Protein AF-A0A4Q2L031-F1 (afdb_monomer_lite)

Sequence (73 aa):
MIHFKNYAFDEERFLLSLSKGDTYKTDSFNIEKRSSNSYLTYSSTLLYKISEEFILENYAALIAKNIIIPNKK

Foldseek 3Di:
DDDDPFKDFAVVLVVVCVVVPDDFDFPDKDKDWDDDPPDIDIDIDTHDDPDPVSCVRCVVVCVVSVRMDTDDD

Secondary structure (DSSP, 8-state):
-EE-SSEEE-HHHHHHHHHTT-----SEEEEEEEEETTEEEEEEEEE----HHHHHHTHHHHHHTTSEEEPP-

Structure (mmCIF, N/CA/C/O backbone):
data_AF-A0A4Q2L031-F1
#
_entry.id   AF-A0A4Q2L031-F1
#
loop_
_atom_site.group_PDB
_atom_site.id
_atom_site.type_symbol
_atom_site.label_atom_id
_atom_site.label_alt_id
_atom_site.label_comp_id
_atom_site.label_asym_id
_atom_site.label_entity_id
_atom_site.label_seq_id
_atom_site.pdbx_PDB_ins_code
_atom_site.Cartn_x
_atom_site.Cartn_y
_atom_site.Cartn_z
_atom_site.occupancy
_atom_site.B_iso_or_equiv
_atom_site.auth_seq_id
_atom_site.auth_comp_id
_atom_site.auth_asym_id
_atom_site.auth_atom_id
_atom_site.pdbx_PDB_model_num
ATOM 1 N N . MET A 1 1 ? 4.577 -6.061 13.014 1.00 86.81 1 MET A N 1
ATOM 2 C CA . MET A 1 1 ? 3.315 -5.292 13.013 1.00 86.81 1 MET A CA 1
ATOM 3 C C . MET A 1 1 ? 3.573 -3.919 13.603 1.00 86.81 1 MET A C 1
ATOM 5 O O . MET A 1 1 ? 4.265 -3.834 14.611 1.00 86.81 1 MET A O 1
ATOM 9 N N . ILE A 1 2 ? 3.046 -2.867 12.979 1.00 89.69 2 ILE A N 1
ATOM 10 C CA . ILE A 1 2 ? 3.075 -1.498 13.513 1.00 89.69 2 ILE A CA 1
ATOM 11 C C . ILE A 1 2 ? 1.754 -1.274 14.248 1.00 89.69 2 ILE A C 1
ATOM 13 O O . ILE A 1 2 ? 0.687 -1.483 13.674 1.00 89.69 2 ILE A O 1
ATOM 17 N N . HIS A 1 3 ? 1.805 -0.884 15.518 1.00 91.50 3 HIS A N 1
ATOM 18 C CA . HIS A 1 3 ? 0.604 -0.731 16.338 1.00 91.50 3 HIS A CA 1
ATOM 19 C C . HIS A 1 3 ? 0.186 0.736 16.449 1.00 91.50 3 HIS A C 1
ATOM 21 O O . HIS A 1 3 ? 0.968 1.594 16.848 1.00 91.50 3 HIS A O 1
ATOM 27 N N . PHE A 1 4 ? -1.079 0.988 16.134 1.00 90.62 4 PHE A N 1
ATOM 28 C CA . PHE A 1 4 ? -1.794 2.244 16.327 1.00 90.62 4 PHE A CA 1
ATOM 29 C C . PHE A 1 4 ? -2.841 2.068 17.423 1.00 90.62 4 PHE A C 1
ATOM 31 O O . PHE A 1 4 ? -3.150 0.945 17.831 1.00 90.62 4 PHE A O 1
ATOM 38 N N . LYS A 1 5 ? -3.446 3.172 17.874 1.00 89.88 5 LYS A N 1
ATOM 39 C CA . LYS A 1 5 ? -4.451 3.142 18.945 1.00 89.88 5 LYS A CA 1
ATOM 40 C C . LYS A 1 5 ? -5.586 2.160 18.641 1.00 89.88 5 LYS A C 1
ATOM 42 O O . LYS A 1 5 ? -5.975 1.370 19.498 1.00 89.88 5 LYS A O 1
ATOM 47 N N . ASN A 1 6 ? -6.082 2.188 17.405 1.00 90.50 6 ASN A N 1
ATOM 48 C CA . ASN A 1 6 ? -7.251 1.414 16.986 1.00 90.50 6 ASN A CA 1
ATOM 49 C C . ASN A 1 6 ? -6.920 0.239 16.054 1.00 90.50 6 ASN A C 1
ATOM 51 O O . ASN A 1 6 ? -7.817 -0.543 15.748 1.00 90.50 6 ASN A O 1
ATOM 55 N N . TYR A 1 7 ? -5.672 0.105 15.593 1.00 93.19 7 TYR A N 1
ATOM 56 C CA . TYR A 1 7 ? -5.308 -0.843 14.538 1.00 93.19 7 TYR A CA 1
ATOM 57 C C . TYR A 1 7 ? -3.928 -1.463 14.760 1.00 93.19 7 TYR A C 1
ATOM 59 O O . TYR A 1 7 ? -3.016 -0.802 15.250 1.00 93.19 7 TYR A O 1
ATOM 67 N N . ALA A 1 8 ? -3.750 -2.696 14.301 1.00 94.56 8 ALA A N 1
ATOM 68 C CA . ALA A 1 8 ? -2.452 -3.295 14.027 1.00 94.56 8 ALA A CA 1
ATOM 69 C C . ALA A 1 8 ? -2.237 -3.351 12.509 1.00 94.56 8 ALA A C 1
ATOM 71 O O . ALA A 1 8 ? -3.086 -3.865 11.783 1.00 94.56 8 ALA A O 1
ATOM 72 N N . PHE A 1 9 ? -1.118 -2.807 12.036 1.00 96.69 9 PHE A N 1
ATOM 73 C CA . PHE A 1 9 ? -0.721 -2.777 10.632 1.00 96.69 9 PHE A CA 1
ATOM 74 C C . PHE A 1 9 ? 0.293 -3.891 10.340 1.00 96.69 9 PHE A C 1
ATOM 76 O O . PHE A 1 9 ? 1.332 -4.005 11.001 1.00 96.69 9 PHE A O 1
ATOM 83 N N . ASP A 1 10 ? -0.013 -4.713 9.346 1.00 97.12 10 ASP A N 1
ATOM 84 C CA . ASP A 1 10 ? 0.787 -5.834 8.868 1.00 97.12 10 ASP A CA 1
ATOM 85 C C . ASP A 1 10 ? 1.660 -5.393 7.682 1.00 97.12 10 ASP A C 1
ATOM 87 O O . ASP A 1 10 ? 1.216 -5.315 6.535 1.00 97.12 10 ASP A O 1
ATOM 91 N N . GLU A 1 11 ? 2.921 -5.077 7.982 1.00 95.69 11 GLU A N 1
ATOM 92 C CA . GLU A 1 11 ? 3.905 -4.609 7.002 1.00 95.69 11 GLU A CA 1
ATOM 93 C C . GLU A 1 11 ? 4.210 -5.652 5.921 1.00 95.69 11 GLU A C 1
ATOM 95 O O . GLU A 1 11 ? 4.353 -5.299 4.754 1.00 95.69 11 GLU A O 1
ATOM 100 N N . GLU A 1 12 ? 4.259 -6.937 6.267 1.00 96.00 12 GLU A N 1
ATOM 101 C CA . GLU A 1 12 ? 4.583 -7.990 5.305 1.00 96.00 12 GLU A CA 1
ATOM 102 C C . GLU A 1 12 ? 3.464 -8.134 4.269 1.00 96.00 12 GLU A C 1
ATOM 104 O O . GLU A 1 12 ? 3.718 -8.163 3.061 1.00 96.00 12 GLU A O 1
ATOM 109 N N . ARG A 1 13 ? 2.203 -8.131 4.722 1.00 96.75 13 ARG A N 1
ATOM 110 C CA . ARG A 1 13 ? 1.045 -8.120 3.814 1.00 96.75 13 ARG A CA 1
ATOM 111 C C . ARG A 1 13 ? 0.991 -6.858 2.971 1.00 96.75 13 ARG A C 1
ATOM 113 O O . ARG A 1 13 ? 0.627 -6.937 1.798 1.00 96.75 13 ARG A O 1
ATOM 120 N N . PHE A 1 14 ? 1.355 -5.714 3.545 1.00 96.75 14 PHE A N 1
ATOM 121 C CA . PHE A 1 14 ? 1.451 -4.466 2.803 1.00 96.75 14 PHE A CA 1
ATOM 122 C C . PHE A 1 14 ? 2.499 -4.558 1.686 1.00 96.75 14 PHE A C 1
ATOM 124 O O . PHE A 1 14 ? 2.173 -4.327 0.525 1.00 96.75 14 PHE A O 1
ATOM 131 N N . LEU A 1 15 ? 3.724 -4.992 1.979 1.00 94.75 15 LEU A N 1
ATOM 132 C CA . LEU A 1 15 ? 4.771 -5.164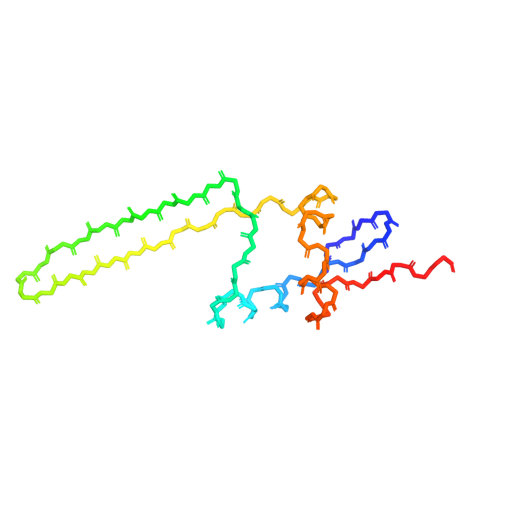 0.965 1.00 94.75 15 LEU A CA 1
ATOM 133 C C . LEU A 1 15 ? 4.379 -6.194 -0.106 1.00 94.75 15 LEU A C 1
ATOM 135 O O . LEU A 1 15 ? 4.607 -5.973 -1.296 1.00 94.75 15 LEU A O 1
ATOM 139 N N . LEU A 1 16 ? 3.723 -7.290 0.288 1.00 96.56 16 LEU A N 1
ATOM 140 C CA . LEU A 1 16 ? 3.192 -8.282 -0.648 1.00 96.56 16 LEU A CA 1
ATOM 141 C C . LEU A 1 16 ? 2.081 -7.715 -1.546 1.00 96.56 16 LEU A C 1
ATOM 143 O O . LEU A 1 16 ? 1.930 -8.142 -2.688 1.00 96.56 16 LEU A O 1
ATOM 147 N N . SER A 1 17 ? 1.278 -6.781 -1.040 1.00 96.00 17 SER A N 1
ATOM 148 C CA . SER A 1 17 ? 0.251 -6.102 -1.834 1.00 96.00 17 SER A CA 1
ATOM 149 C C . SER A 1 17 ? 0.883 -5.180 -2.884 1.00 96.00 17 SER A C 1
ATOM 151 O O . SER A 1 17 ? 0.528 -5.248 -4.062 1.00 96.00 17 SER A O 1
ATOM 153 N N . LEU A 1 18 ? 1.918 -4.423 -2.500 1.00 93.81 18 LEU A N 1
ATOM 154 C CA . LEU A 1 18 ? 2.672 -3.561 -3.412 1.00 93.81 18 LEU A CA 1
ATOM 155 C C . LEU A 1 18 ? 3.352 -4.367 -4.525 1.00 93.81 18 LEU A C 1
ATOM 157 O O . LEU A 1 18 ? 3.289 -3.982 -5.691 1.00 93.81 18 LEU A O 1
ATOM 161 N N . SER A 1 19 ? 3.954 -5.518 -4.202 1.00 91.69 19 SER A N 1
ATOM 162 C CA . SER A 1 19 ? 4.594 -6.379 -5.211 1.00 91.69 19 SER A CA 1
ATOM 163 C C . SER A 1 19 ? 3.602 -7.006 -6.196 1.00 91.69 19 SER A C 1
ATOM 165 O O . SER A 1 19 ? 3.993 -7.404 -7.292 1.00 91.69 19 SER A O 1
ATOM 167 N N . LYS A 1 20 ? 2.312 -7.049 -5.840 1.00 94.06 20 LYS A N 1
ATOM 168 C CA . LYS A 1 20 ? 1.205 -7.464 -6.715 1.00 94.06 20 LYS A CA 1
ATOM 169 C C . LYS A 1 20 ? 0.587 -6.307 -7.506 1.00 94.06 20 LYS A C 1
ATOM 171 O O . LYS A 1 20 ? -0.355 -6.539 -8.260 1.00 94.06 20 LYS A O 1
ATOM 176 N N . GLY A 1 21 ? 1.120 -5.093 -7.368 1.00 90.19 21 GLY A N 1
ATOM 177 C CA . GLY A 1 21 ? 0.677 -3.911 -8.104 1.00 90.19 21 GLY A CA 1
ATOM 178 C C . GLY A 1 21 ? -0.446 -3.125 -7.431 1.00 90.19 21 GLY A C 1
ATOM 179 O O . GLY A 1 21 ? -1.030 -2.256 -8.075 1.00 90.19 21 GLY A O 1
ATOM 180 N N . ASP A 1 22 ? -0.759 -3.399 -6.160 1.00 92.81 22 ASP A N 1
ATOM 181 C CA . ASP A 1 22 ? -1.693 -2.554 -5.419 1.00 92.81 22 ASP A CA 1
ATOM 182 C C . ASP A 1 22 ? -1.090 -1.160 -5.203 1.00 92.81 22 ASP A C 1
ATOM 184 O O . ASP A 1 22 ? 0.084 -1.012 -4.859 1.00 92.81 22 ASP A O 1
ATOM 188 N N . THR A 1 23 ? -1.911 -0.126 -5.379 1.00 88.81 23 THR A N 1
ATOM 189 C CA . THR A 1 23 ? -1.508 1.267 -5.175 1.00 88.81 23 THR A CA 1
ATOM 190 C C . THR A 1 23 ? -2.245 1.865 -3.990 1.00 88.81 23 THR A C 1
ATOM 192 O O . THR A 1 23 ? -3.473 1.815 -3.926 1.00 88.81 23 THR A O 1
ATOM 195 N N . TYR A 1 24 ? -1.492 2.496 -3.098 1.00 92.31 24 TYR A N 1
ATOM 196 C CA . TYR A 1 24 ? -2.006 3.266 -1.968 1.00 92.31 24 TYR A CA 1
ATOM 197 C C . TYR A 1 24 ? -1.599 4.725 -2.119 1.00 92.31 24 TYR A C 1
ATOM 199 O O . TYR A 1 24 ? -0.620 5.032 -2.809 1.00 92.31 24 TYR A O 1
ATOM 207 N N . LYS A 1 25 ? -2.326 5.625 -1.457 1.00 87.31 25 LYS A N 1
ATOM 208 C CA . LYS A 1 25 ? -1.971 7.045 -1.438 1.00 87.31 25 LYS A CA 1
ATOM 209 C C . LYS A 1 25 ? -0.576 7.222 -0.823 1.00 87.31 25 LYS A C 1
ATOM 211 O O . LYS A 1 25 ? -0.296 6.676 0.238 1.00 87.31 25 LYS A O 1
ATOM 216 N N . THR A 1 26 ? 0.311 7.918 -1.526 1.00 84.00 26 THR A N 1
ATOM 217 C CA . THR A 1 26 ? 1.735 8.061 -1.181 1.00 84.00 26 THR A CA 1
ATOM 218 C C . THR A 1 26 ? 2.114 9.535 -1.157 1.00 84.00 26 THR A C 1
ATOM 220 O O . THR A 1 26 ? 1.597 10.312 -1.961 1.00 84.00 26 THR A O 1
ATOM 223 N N . ASP A 1 27 ? 3.032 9.909 -0.268 1.00 75.88 27 ASP A N 1
ATOM 224 C CA . ASP A 1 27 ? 3.510 11.292 -0.144 1.00 75.88 27 ASP A CA 1
ATOM 225 C C . ASP A 1 27 ? 4.490 11.654 -1.264 1.00 75.88 27 ASP A C 1
ATOM 227 O O . ASP A 1 27 ? 4.603 12.813 -1.661 1.00 75.88 27 ASP A O 1
ATOM 231 N N . SER A 1 28 ? 5.221 10.665 -1.788 1.00 75.88 28 SER A N 1
ATOM 232 C CA . SER A 1 28 ? 6.121 10.884 -2.917 1.00 75.88 28 SER A CA 1
ATOM 233 C C . SER A 1 28 ? 6.194 9.688 -3.857 1.00 75.88 28 SER A C 1
ATOM 235 O O . SER A 1 28 ? 5.995 8.529 -3.471 1.00 75.88 28 SER A O 1
ATOM 237 N N . PHE A 1 29 ? 6.476 10.007 -5.117 1.00 80.06 29 PHE A N 1
ATOM 238 C CA . PHE A 1 29 ? 6.691 9.064 -6.199 1.00 80.06 29 PHE A CA 1
ATOM 239 C C . PHE A 1 29 ? 7.818 9.592 -7.081 1.00 80.06 29 PHE A C 1
ATOM 241 O O . PHE A 1 29 ? 7.694 10.658 -7.682 1.00 80.06 29 PHE A O 1
ATOM 248 N N . ASN A 1 30 ? 8.914 8.841 -7.146 1.00 82.88 30 ASN A N 1
ATOM 249 C CA . ASN A 1 30 ? 10.057 9.163 -7.991 1.00 82.88 30 ASN A CA 1
ATOM 250 C C . ASN A 1 30 ? 10.193 8.105 -9.082 1.00 82.88 30 ASN A C 1
ATOM 252 O O . ASN A 1 30 ? 10.132 6.911 -8.790 1.00 82.88 30 ASN A O 1
ATOM 256 N N . ILE A 1 31 ? 10.418 8.544 -10.321 1.00 84.38 31 ILE A N 1
ATOM 257 C CA . ILE A 1 31 ? 10.795 7.671 -11.434 1.00 84.38 31 ILE A CA 1
ATOM 258 C C . ILE A 1 31 ? 12.196 8.058 -11.884 1.00 84.38 31 ILE A C 1
ATOM 260 O O . ILE A 1 31 ? 12.427 9.183 -12.324 1.00 84.38 31 ILE A O 1
ATOM 264 N N . GLU A 1 32 ? 13.106 7.095 -11.858 1.00 88.00 32 GLU A N 1
ATOM 265 C CA . GLU A 1 32 ? 14.377 7.203 -12.558 1.00 88.00 32 GLU A CA 1
ATOM 266 C C . GLU A 1 32 ? 14.287 6.457 -13.885 1.00 88.00 32 GLU A C 1
ATOM 268 O O . GLU A 1 32 ? 13.859 5.305 -13.943 1.00 88.00 32 GLU A O 1
ATOM 273 N N . LYS A 1 33 ? 14.705 7.119 -14.965 1.00 87.44 33 LYS A N 1
ATOM 274 C CA . LYS A 1 33 ? 14.750 6.553 -16.313 1.00 87.44 33 LYS A CA 1
ATOM 275 C C . LYS A 1 33 ? 16.199 6.441 -16.764 1.00 87.44 33 LYS A C 1
ATOM 277 O O . LYS A 1 33 ? 16.933 7.427 -16.755 1.00 87.44 33 LYS A O 1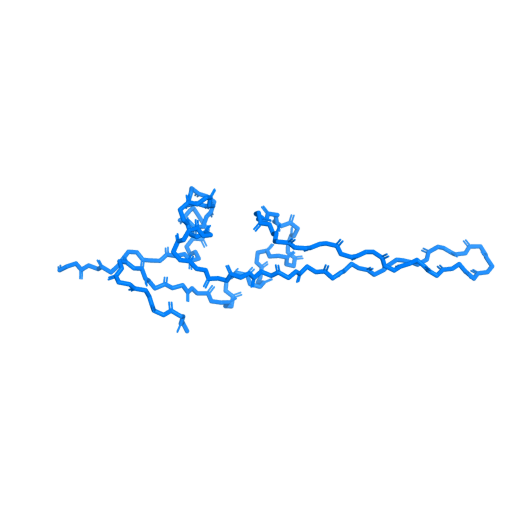
ATOM 282 N N . ARG A 1 34 ? 16.588 5.260 -17.241 1.00 85.12 34 ARG A N 1
ATOM 283 C CA . ARG A 1 34 ? 17.851 5.031 -17.947 1.00 85.12 34 ARG A CA 1
ATOM 284 C C . ARG A 1 34 ? 17.551 4.513 -19.346 1.00 85.12 34 ARG A C 1
ATOM 286 O O . ARG A 1 34 ? 16.745 3.604 -19.526 1.00 85.12 34 ARG A O 1
ATOM 293 N N . SER A 1 35 ? 18.196 5.114 -20.337 1.00 82.56 35 SER A N 1
ATOM 294 C CA . SER A 1 35 ? 18.130 4.666 -21.726 1.00 82.56 35 SER A CA 1
ATOM 295 C C . SER A 1 35 ? 19.480 4.067 -22.093 1.00 82.56 35 SER A C 1
ATOM 297 O O . SER A 1 35 ? 20.504 4.718 -21.890 1.00 82.56 35 SER A O 1
ATOM 299 N N . SER A 1 36 ? 19.496 2.853 -22.635 1.00 81.75 36 SER A N 1
ATOM 300 C CA . SER A 1 36 ? 20.700 2.258 -23.222 1.00 81.75 36 SER A CA 1
ATOM 301 C C . SER A 1 36 ? 20.317 1.461 -24.464 1.00 81.75 36 SER A C 1
ATOM 303 O O . SER A 1 36 ? 19.463 0.582 -24.397 1.00 81.75 36 SER A O 1
ATOM 305 N N . ASN A 1 37 ? 20.925 1.785 -25.613 1.00 83.00 37 ASN A N 1
ATOM 306 C CA . ASN A 1 37 ? 20.558 1.238 -26.929 1.00 83.00 37 ASN A CA 1
ATOM 307 C C . ASN A 1 37 ? 19.031 1.014 -27.057 1.00 83.00 37 ASN A C 1
ATOM 309 O O . ASN A 1 37 ? 18.253 1.840 -26.589 1.00 83.00 37 ASN A O 1
ATOM 313 N N . SER A 1 38 ? 18.576 -0.077 -27.671 1.00 89.88 38 SER A N 1
ATOM 314 C CA . SER A 1 38 ? 17.157 -0.395 -27.894 1.00 89.88 38 SER A CA 1
ATOM 315 C C . SER A 1 38 ? 16.321 -0.657 -26.624 1.00 89.88 38 SER A C 1
ATOM 317 O O . SER A 1 38 ? 15.193 -1.129 -26.748 1.00 89.88 38 SER A O 1
ATOM 319 N N . TYR A 1 39 ? 16.840 -0.381 -25.421 1.00 86.50 39 TYR A N 1
ATOM 320 C CA . TYR A 1 39 ? 16.166 -0.637 -24.150 1.00 86.50 39 TYR A CA 1
ATOM 321 C C . TYR A 1 39 ? 15.865 0.646 -23.372 1.00 86.50 39 TYR A C 1
ATOM 323 O O . TYR A 1 39 ? 16.675 1.573 -23.256 1.00 86.50 39 TYR A O 1
ATOM 331 N N . LEU A 1 40 ? 14.672 0.645 -22.782 1.00 89.44 40 LEU A N 1
ATOM 332 C CA . LEU A 1 40 ? 14.215 1.624 -21.813 1.00 89.44 40 LEU A CA 1
ATOM 333 C C . LEU A 1 40 ? 14.060 0.923 -20.465 1.00 89.44 40 LEU A C 1
ATOM 335 O O . LEU A 1 40 ? 13.202 0.056 -20.320 1.00 89.44 40 LEU A O 1
ATOM 339 N N . THR A 1 41 ? 14.852 1.333 -19.479 1.00 89.75 41 THR A N 1
ATOM 340 C CA . THR A 1 41 ? 14.721 0.856 -18.101 1.00 89.75 41 THR A CA 1
ATOM 341 C C . THR A 1 41 ? 14.207 1.994 -17.235 1.00 89.75 41 THR A C 1
ATOM 343 O O . THR A 1 41 ? 14.714 3.116 -17.310 1.00 89.75 41 THR A O 1
ATOM 346 N N . TYR A 1 42 ? 13.220 1.713 -16.390 1.00 88.44 42 TYR A N 1
ATOM 347 C CA . TYR A 1 42 ? 12.788 2.637 -15.350 1.00 88.44 42 TYR A CA 1
ATOM 348 C C . TYR A 1 42 ? 12.746 1.935 -13.995 1.00 88.44 42 TYR A C 1
ATOM 350 O O . TYR A 1 42 ? 12.458 0.743 -13.909 1.00 88.44 42 TYR A O 1
ATOM 358 N N . SER A 1 43 ? 13.035 2.687 -12.940 1.00 87.44 43 SER A N 1
ATOM 359 C CA . SER A 1 43 ? 12.845 2.272 -11.553 1.00 87.44 43 SER A CA 1
ATOM 360 C C . SER A 1 43 ? 11.967 3.292 -10.850 1.00 87.44 43 SER A C 1
ATOM 362 O O . SER A 1 43 ? 12.158 4.497 -11.016 1.00 87.44 43 SER A O 1
ATOM 364 N N . SER A 1 44 ? 11.004 2.810 -10.072 1.00 85.50 44 SER A N 1
ATOM 365 C CA . SER A 1 44 ? 10.107 3.648 -9.284 1.00 85.50 44 SER A CA 1
ATOM 366 C C . SER A 1 44 ? 10.369 3.468 -7.797 1.00 85.50 44 SER A C 1
ATOM 368 O O . SER A 1 44 ? 10.407 2.334 -7.318 1.00 85.50 44 SER A O 1
ATOM 370 N N . THR A 1 4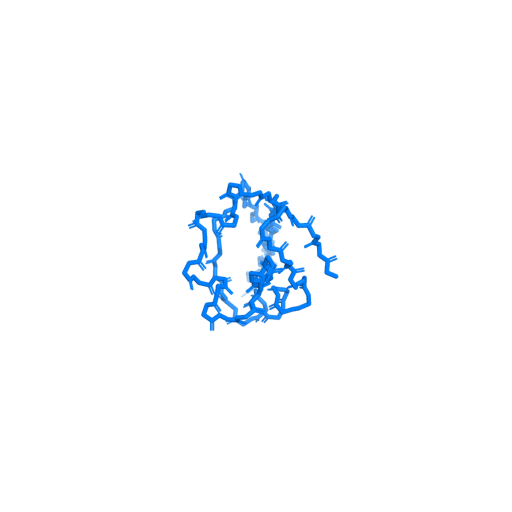5 ? 10.459 4.577 -7.072 1.00 88.31 45 THR A N 1
ATOM 371 C CA . THR A 1 45 ? 10.525 4.584 -5.608 1.00 88.31 45 THR A CA 1
ATOM 372 C C . THR A 1 45 ? 9.253 5.215 -5.059 1.00 88.31 45 THR A C 1
ATOM 374 O O . THR A 1 45 ? 8.901 6.339 -5.426 1.00 88.31 45 THR A O 1
ATOM 377 N N . LEU A 1 46 ? 8.573 4.482 -4.177 1.00 88.06 46 LEU A N 1
ATOM 378 C CA . LEU A 1 46 ? 7.379 4.916 -3.455 1.00 88.06 46 LEU A CA 1
ATOM 379 C C . LEU A 1 46 ? 7.737 5.088 -1.979 1.00 88.06 46 LEU A C 1
ATOM 381 O O . LEU A 1 46 ? 8.347 4.194 -1.391 1.00 88.06 46 LEU A O 1
ATOM 385 N N . LEU A 1 47 ? 7.359 6.221 -1.385 1.00 89.56 47 LEU A N 1
ATOM 386 C CA . LEU A 1 47 ? 7.580 6.486 0.036 1.00 89.56 47 LEU A CA 1
ATOM 387 C C . LEU A 1 47 ? 6.247 6.560 0.775 1.00 89.56 47 LEU A C 1
ATOM 389 O O . LEU A 1 47 ? 5.515 7.544 0.667 1.00 89.56 47 LEU A O 1
ATOM 393 N N . TYR A 1 48 ? 5.978 5.542 1.585 1.00 91.12 48 TYR A N 1
ATOM 394 C CA . TYR A 1 48 ? 4.781 5.478 2.410 1.00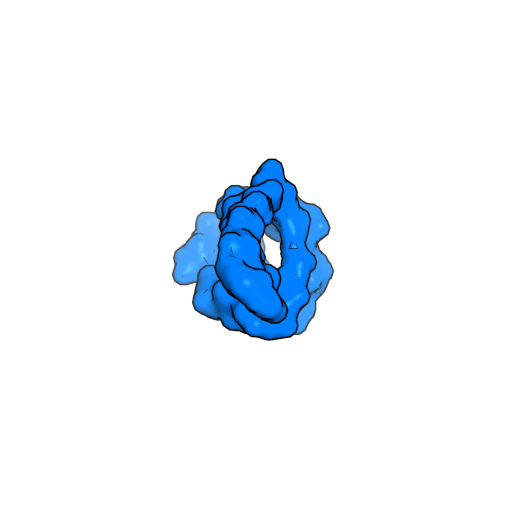 91.12 48 TYR A CA 1
ATOM 395 C C . TYR A 1 48 ? 5.071 5.929 3.835 1.00 91.12 48 TYR A C 1
ATOM 397 O O . TYR A 1 48 ? 5.858 5.308 4.551 1.00 91.12 48 TYR A O 1
ATOM 405 N N . LYS A 1 49 ? 4.382 6.980 4.279 1.00 92.06 49 LYS A N 1
ATOM 406 C CA . LYS A 1 49 ? 4.322 7.349 5.690 1.00 92.06 49 LYS A CA 1
ATOM 407 C C . LYS A 1 49 ? 3.142 6.634 6.340 1.00 92.06 49 LYS A C 1
ATOM 409 O O . LYS A 1 49 ? 2.005 7.086 6.249 1.00 92.06 49 LYS A O 1
ATOM 414 N N . ILE A 1 50 ? 3.409 5.515 7.010 1.00 93.31 50 ILE A N 1
ATOM 415 C CA . ILE A 1 50 ? 2.362 4.742 7.690 1.00 93.31 50 ILE A CA 1
ATOM 416 C C . ILE A 1 50 ? 1.921 5.493 8.958 1.00 93.31 50 ILE A C 1
ATOM 418 O O . ILE A 1 50 ? 2.559 5.410 10.006 1.00 93.31 50 ILE A O 1
ATOM 422 N N . SER A 1 51 ? 0.843 6.268 8.843 1.00 92.69 51 SER A N 1
ATOM 423 C CA . SER A 1 51 ? 0.205 7.047 9.913 1.00 92.69 51 SER A CA 1
ATOM 424 C C . SER A 1 51 ? -1.270 6.651 10.085 1.00 92.69 51 SER A C 1
ATOM 426 O O . SER A 1 51 ? -1.828 5.944 9.244 1.00 92.69 51 SER A O 1
ATOM 428 N N . GLU A 1 52 ? -1.936 7.124 11.149 1.00 91.94 52 GLU A N 1
ATOM 429 C CA . GLU A 1 52 ? -3.394 6.937 11.275 1.00 91.94 52 GLU A CA 1
ATOM 430 C C . GLU A 1 52 ? -4.153 7.582 10.106 1.00 91.94 52 GLU A C 1
ATOM 432 O O . GLU A 1 52 ? -5.116 7.005 9.611 1.00 91.94 52 GLU A O 1
ATOM 437 N N . GLU A 1 53 ? -3.691 8.736 9.620 1.00 93.31 53 GLU A N 1
ATOM 438 C CA . GLU A 1 53 ? -4.259 9.407 8.449 1.00 93.31 53 GLU A CA 1
ATOM 439 C C . GLU A 1 53 ? -4.134 8.538 7.193 1.00 93.31 53 GLU A C 1
ATOM 441 O O . GLU A 1 53 ? -5.143 8.255 6.555 1.00 93.31 53 GLU A O 1
ATOM 446 N N . PHE A 1 54 ? -2.943 8.001 6.905 1.00 94.75 54 PHE A N 1
ATOM 447 C CA . PHE A 1 54 ? -2.737 7.068 5.792 1.00 94.75 54 PHE A CA 1
ATOM 448 C C . PHE A 1 54 ? -3.675 5.855 5.879 1.00 94.75 54 PHE A C 1
ATOM 450 O O . PHE A 1 54 ? -4.255 5.436 4.873 1.00 94.75 54 PHE A O 1
ATOM 457 N N . ILE A 1 55 ? -3.848 5.297 7.082 1.00 94.50 55 ILE A N 1
ATOM 458 C CA . ILE A 1 55 ? -4.760 4.175 7.322 1.00 94.50 55 ILE A CA 1
ATOM 459 C C . ILE A 1 55 ? -6.202 4.560 6.991 1.00 94.50 55 ILE A C 1
ATOM 461 O O . ILE A 1 55 ? -6.895 3.781 6.342 1.00 94.50 55 ILE A O 1
ATOM 465 N N . LEU A 1 56 ? -6.660 5.738 7.419 1.00 93.62 56 LEU A N 1
ATOM 466 C CA . LEU A 1 56 ? -8.019 6.214 7.153 1.00 93.62 56 LEU A CA 1
ATOM 467 C C . LEU A 1 56 ? -8.242 6.487 5.663 1.00 93.62 56 LEU A C 1
ATOM 469 O O . LEU A 1 56 ? -9.256 6.069 5.109 1.00 93.62 56 LEU A O 1
ATOM 473 N N . GLU A 1 57 ? -7.275 7.117 5.000 1.00 95.00 57 GLU A N 1
ATOM 474 C CA . GLU A 1 57 ? -7.336 7.419 3.568 1.00 95.00 57 GLU A CA 1
ATOM 475 C C . GLU A 1 57 ? -7.374 6.161 2.692 1.00 95.00 57 GLU A C 1
ATOM 477 O O . GLU A 1 57 ? -7.963 6.174 1.613 1.00 95.00 57 GLU A O 1
ATOM 482 N N . ASN A 1 58 ? -6.779 5.061 3.159 1.00 95.81 58 ASN A N 1
ATOM 483 C CA . ASN A 1 58 ? -6.697 3.796 2.428 1.00 95.81 58 ASN A CA 1
ATOM 484 C C . ASN A 1 58 ? -7.534 2.670 3.069 1.00 95.81 58 ASN A C 1
ATOM 486 O O . ASN A 1 58 ? -7.377 1.497 2.716 1.00 95.81 58 ASN A O 1
ATOM 490 N N . TYR A 1 59 ? -8.430 3.003 4.003 1.00 94.44 59 TYR A N 1
ATOM 491 C CA . TYR A 1 59 ? -9.035 2.051 4.941 1.00 94.44 59 TYR A CA 1
ATOM 492 C C . TYR A 1 59 ? -9.688 0.843 4.265 1.00 94.44 59 TYR A C 1
ATOM 494 O O . TYR A 1 59 ? -9.398 -0.300 4.616 1.00 94.44 59 TYR A O 1
ATOM 502 N N . ALA A 1 60 ? -10.541 1.087 3.266 1.00 94.62 60 ALA A N 1
ATOM 503 C CA . ALA A 1 60 ? -11.280 0.029 2.581 1.00 94.62 60 ALA A CA 1
ATOM 504 C C . ALA A 1 60 ? -10.341 -0.993 1.919 1.00 94.62 60 ALA A C 1
ATOM 506 O O . ALA A 1 60 ? -10.537 -2.200 2.062 1.00 94.62 60 ALA A O 1
ATOM 507 N N . ALA A 1 61 ? -9.287 -0.517 1.249 1.00 95.44 61 ALA A N 1
ATOM 508 C CA . ALA A 1 61 ? -8.305 -1.374 0.594 1.00 95.44 61 ALA A CA 1
ATOM 509 C C . ALA A 1 61 ? -7.449 -2.144 1.611 1.00 95.44 61 ALA A C 1
ATOM 511 O O . ALA A 1 61 ? -7.182 -3.333 1.425 1.00 95.44 61 ALA A O 1
ATOM 512 N N . LEU A 1 62 ? -7.040 -1.482 2.698 1.00 96.62 62 LEU A N 1
ATOM 513 C CA . LEU A 1 62 ? -6.219 -2.088 3.744 1.00 96.62 62 LEU A CA 1
ATOM 514 C C . LEU A 1 62 ? -6.985 -3.167 4.527 1.00 96.62 62 LEU A C 1
ATOM 516 O O . 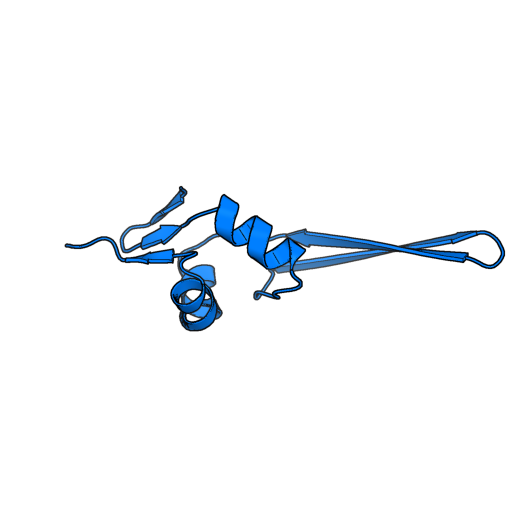LEU A 1 62 ? -6.439 -4.248 4.751 1.00 96.62 62 LEU A O 1
ATOM 520 N N . ILE A 1 63 ? -8.249 -2.926 4.897 1.00 95.94 63 ILE A N 1
ATOM 521 C CA . ILE A 1 63 ? -9.104 -3.925 5.565 1.00 95.94 63 ILE A CA 1
ATOM 522 C C . ILE A 1 63 ? -9.393 -5.104 4.641 1.00 95.94 63 ILE A C 1
ATOM 524 O O . ILE A 1 63 ? -9.219 -6.249 5.052 1.00 95.94 63 ILE A O 1
ATOM 528 N N . ALA A 1 64 ? -9.791 -4.852 3.388 1.00 95.62 64 ALA A N 1
ATOM 529 C CA . ALA A 1 64 ? -10.145 -5.916 2.444 1.00 95.62 64 ALA A CA 1
ATOM 530 C C . ALA A 1 64 ? -8.989 -6.903 2.202 1.00 95.62 64 ALA A C 1
ATOM 532 O O . ALA A 1 64 ? -9.212 -8.078 1.916 1.00 95.62 64 ALA A O 1
ATOM 533 N N . LYS A 1 65 ? -7.746 -6.433 2.346 1.00 96.12 65 LYS A N 1
ATOM 534 C CA . LYS A 1 65 ? -6.527 -7.235 2.181 1.00 96.12 65 LYS A CA 1
ATOM 535 C C . LYS A 1 65 ? -5.956 -7.759 3.502 1.00 96.12 65 LYS A C 1
ATOM 537 O O . LYS A 1 65 ? -4.913 -8.412 3.494 1.00 96.12 65 LYS A O 1
ATOM 542 N N . ASN A 1 66 ? -6.641 -7.529 4.625 1.00 96.06 66 ASN A N 1
ATOM 543 C CA . ASN A 1 66 ? -6.175 -7.851 5.977 1.00 96.06 66 ASN A CA 1
ATOM 544 C C . ASN A 1 66 ? -4.797 -7.245 6.297 1.00 96.06 66 ASN A C 1
ATOM 546 O O . ASN A 1 66 ? -4.001 -7.856 7.003 1.00 96.06 66 ASN A O 1
ATOM 550 N N . ILE A 1 67 ? -4.497 -6.069 5.744 1.00 97.50 67 ILE A N 1
ATOM 551 C CA . ILE A 1 67 ? -3.267 -5.323 6.036 1.00 97.50 67 ILE A CA 1
ATOM 552 C C . ILE A 1 67 ? -3.419 -4.554 7.347 1.00 97.50 67 ILE A C 1
ATOM 554 O O . ILE A 1 67 ? -2.449 -4.381 8.074 1.00 97.50 67 ILE A O 1
ATOM 558 N N . ILE A 1 68 ? -4.633 -4.117 7.681 1.00 96.88 68 ILE A N 1
ATOM 559 C CA . ILE A 1 68 ? -4.940 -3.598 9.013 1.00 96.88 68 ILE A CA 1
ATOM 560 C C . ILE A 1 68 ? -5.939 -4.504 9.718 1.00 96.88 68 ILE A C 1
ATOM 562 O O . ILE A 1 68 ? -6.884 -5.004 9.111 1.00 96.88 68 ILE A O 1
ATOM 566 N N . ILE A 1 69 ? -5.728 -4.692 11.015 1.00 94.38 69 ILE A N 1
ATOM 567 C CA . ILE A 1 69 ? -6.592 -5.468 11.900 1.00 94.38 69 ILE A CA 1
ATOM 568 C C . ILE A 1 69 ? -7.062 -4.517 13.004 1.00 94.38 69 ILE A C 1
ATOM 570 O O . ILE A 1 69 ? -6.216 -3.961 13.706 1.00 94.38 69 ILE A O 1
ATOM 574 N N . PRO A 1 70 ? -8.376 -4.287 13.177 1.00 91.31 70 PRO A N 1
ATOM 575 C CA . PRO A 1 70 ? -8.878 -3.496 14.293 1.00 91.31 70 PRO A CA 1
ATOM 576 C C . PRO A 1 70 ? -8.454 -4.114 15.625 1.00 91.31 70 PRO A C 1
ATOM 578 O O . PRO A 1 70 ? -8.657 -5.310 15.853 1.00 91.31 70 PRO A O 1
ATOM 581 N N . ASN A 1 71 ? -7.900 -3.298 16.520 1.00 86.94 71 ASN A N 1
ATOM 582 C CA . ASN A 1 71 ? -7.678 -3.717 17.896 1.00 86.94 71 ASN A CA 1
ATOM 583 C C . ASN A 1 71 ? -9.060 -3.966 18.506 1.00 86.94 71 ASN A C 1
ATOM 585 O O . ASN A 1 71 ? -9.881 -3.048 18.591 1.00 86.94 71 ASN A O 1
ATOM 589 N N . LYS A 1 72 ? -9.352 -5.208 18.901 1.00 65.94 72 LYS A N 1
ATOM 590 C CA . LYS A 1 72 ? -10.544 -5.471 19.709 1.00 65.94 72 LYS A CA 1
ATOM 591 C C . LYS A 1 72 ? -10.369 -4.705 21.022 1.00 65.94 72 LYS A C 1
ATOM 593 O O . LYS A 1 72 ? -9.356 -4.891 21.693 1.00 65.94 72 LYS A O 1
ATOM 598 N N . LYS A 1 73 ? -11.306 -3.801 21.311 1.00 56.84 73 LYS A N 1
ATOM 599 C CA . LYS A 1 73 ? -11.450 -3.223 22.650 1.00 56.84 73 LYS A CA 1
ATOM 600 C C . LYS A 1 73 ? -11.791 -4.316 23.652 1.00 56.84 73 LYS A C 1
ATOM 602 O O . LYS A 1 73 ? -12.518 -5.253 23.248 1.00 56.84 73 LYS A O 1
#

Radius of gyration: 15.49 Å; chains: 1; bounding box: 32×20×50 Å

pLDDT: mean 90.15, std 6.97, range [56.84, 97.5]

Organism: NCBI:tx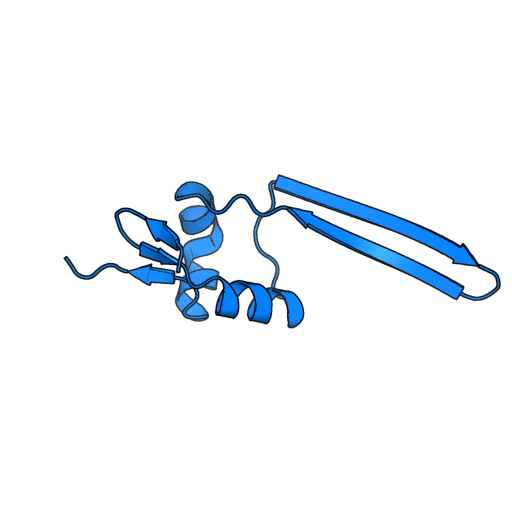id859